Protein AF-A0A2I0TAU8-F1 (afdb_monomer)

Solvent-accessible surface area (backbone atoms only — not comparable to full-atom values): 7660 Å² total; per-residue (Å²): 133,86,78,76,51,38,38,93,88,76,64,48,82,38,92,49,77,86,80,59,80,90,58,69,68,61,53,51,50,50,42,68,78,42,76,58,53,67,61,52,52,53,49,50,50,54,53,50,51,53,48,57,72,73,43,65,55,66,62,50,52,51,52,49,52,52,50,51,50,52,54,49,49,52,54,27,57,78,69,74,43,89,82,79,88,75,91,68,86,79,86,84,88,85,78,86,77,78,82,73,73,103,67,89,78,80,90,70,88,87,91,85,88,132

Radius of gyration: 26.48 Å; Cα contacts (8 Å, |Δi|>4): 23; chains: 1; bounding box: 48×66×53 Å

Sequence (114 aa):
MSSNKECPTCRKKLVSKRSLRPDPNFDALISKIYPSRDEYEAHQERVLARISKHNNQQALSHSIEEGLKIQAMNRFEILGVRFNLRESAGKEALNLVVVKHGVIHIFNHMWIHI

Secondary structure (DSSP, 8-state):
-PPP-B-TTT--B--SGGG----HHHHHHHHHH-TTHHHHHHHHHHHHHHHHHHS-HHHHHHHHHHHHHHHHHHHHHHTT---------S----------SS------------

pLDDT: mean 75.06, std 22.1, range [33.41, 97.12]

Organism: NCBI:txid1758121

InterPro domains:
  IPR013083 Zinc finger, RING/FYVE/PHD-type [G3DSA:3.30.40.10] (1-66)
  IPR043540 E3 ubiquitin-protein ligase RING1/RING2 [PTHR46076] (1-80)

Foldseek 3Di:
DDDQQADPPPRHGHPDCVSDDDDVVVVVVVCVVCVPVVVVVVVVVVVVVVCVVPDPVVVVVVVVVVVVVVVVCVVCVVVVFDDDDDDDDDDDDDDPPRPDDDDDPPPDDDDDDD

Structure (mmCIF, N/CA/C/O backbone):
data_AF-A0A2I0TAU8-F1
#
_entry.id   AF-A0A2I0TAU8-F1
#
loop_
_atom_site.group_PDB
_atom_site.id
_atom_site.type_symbol
_atom_site.label_atom_id
_atom_site.label_alt_id
_atom_site.label_comp_id
_atom_site.label_asym_id
_atom_site.label_entity_id
_atom_site.label_seq_id
_atom_site.pdbx_PDB_ins_code
_atom_site.Cartn_x
_atom_site.Cartn_y
_atom_site.Cartn_z
_atom_site.occupancy
_atom_site.B_iso_or_equiv
_atom_site.auth_seq_id
_atom_site.auth_comp_id
_atom_site.auth_asym_id
_atom_site.auth_atom_id
_atom_site.pdbx_PDB_model_num
ATOM 1 N N . MET A 1 1 ? -7.641 15.938 -2.997 1.00 43.69 1 MET A N 1
ATOM 2 C CA . MET A 1 1 ? -6.429 15.644 -2.204 1.00 43.69 1 MET A CA 1
ATOM 3 C C . MET A 1 1 ? -5.216 16.095 -2.998 1.00 43.69 1 MET A C 1
ATOM 5 O O . MET A 1 1 ? -4.996 15.562 -4.079 1.00 43.69 1 MET A O 1
ATOM 9 N N . SER A 1 2 ? -4.497 17.129 -2.552 1.00 71.31 2 SER A N 1
ATOM 10 C CA . SER A 1 2 ? -3.267 17.564 -3.222 1.00 71.31 2 SER A CA 1
ATOM 11 C C . SER A 1 2 ? -2.165 16.533 -2.973 1.00 71.31 2 SER A C 1
ATOM 13 O O . SER A 1 2 ? -1.911 16.134 -1.841 1.00 71.31 2 SER A O 1
ATOM 15 N N . SER A 1 3 ? -1.528 16.062 -4.043 1.00 80.50 3 SER A N 1
ATOM 16 C CA . SER A 1 3 ? -0.359 15.190 -3.932 1.00 80.50 3 SER A CA 1
ATOM 17 C C . SER A 1 3 ? 0.843 16.039 -3.520 1.00 80.50 3 SER A C 1
ATOM 19 O O . SER A 1 3 ? 1.194 16.994 -4.222 1.00 80.50 3 SER A O 1
ATOM 21 N N . ASN A 1 4 ? 1.461 15.712 -2.382 1.00 88.06 4 ASN A N 1
ATOM 22 C CA . ASN A 1 4 ? 2.719 16.332 -1.980 1.00 88.06 4 ASN A CA 1
ATOM 23 C C . ASN A 1 4 ? 3.789 16.008 -3.033 1.00 88.06 4 ASN A C 1
ATOM 25 O O . ASN A 1 4 ? 4.110 14.849 -3.285 1.00 88.06 4 ASN A O 1
ATOM 29 N N . LYS A 1 5 ? 4.322 17.054 -3.675 1.00 92.69 5 LYS A N 1
ATOM 30 C CA . LYS A 1 5 ? 5.352 16.983 -4.724 1.00 92.69 5 LYS A CA 1
ATOM 31 C C . LYS A 1 5 ? 6.739 16.817 -4.111 1.00 92.69 5 LYS A C 1
ATOM 33 O O . LYS A 1 5 ? 7.630 17.644 -4.317 1.00 92.69 5 LYS A O 1
ATOM 38 N N . GLU A 1 6 ? 6.904 15.765 -3.324 1.00 95.25 6 GLU A N 1
ATOM 39 C CA . GLU A 1 6 ? 8.141 15.421 -2.632 1.00 95.25 6 GLU A CA 1
ATOM 40 C C . GLU A 1 6 ? 8.435 13.924 -2.740 1.00 95.25 6 GLU A C 1
ATOM 42 O O . GLU A 1 6 ? 7.541 13.102 -2.932 1.00 95.25 6 GLU A O 1
ATOM 47 N N . CYS A 1 7 ? 9.712 13.566 -2.651 1.00 93.19 7 CYS A N 1
ATOM 48 C CA . CYS A 1 7 ? 10.129 12.176 -2.579 1.00 93.19 7 CYS A CA 1
ATOM 49 C C . CYS A 1 7 ? 9.630 11.555 -1.260 1.00 93.19 7 CYS A C 1
ATOM 51 O O . CYS A 1 7 ? 9.963 12.092 -0.200 1.00 93.19 7 CYS A O 1
ATOM 53 N N . PRO A 1 8 ? 8.920 10.410 -1.285 1.00 92.75 8 PRO A N 1
ATOM 54 C CA . PRO A 1 8 ? 8.401 9.778 -0.069 1.00 92.75 8 PRO A CA 1
ATOM 55 C C . PRO A 1 8 ? 9.508 9.310 0.888 1.00 92.75 8 PRO A C 1
ATOM 57 O O . PRO A 1 8 ? 9.267 9.169 2.081 1.00 92.75 8 PRO A O 1
ATOM 60 N N . THR A 1 9 ? 10.728 9.098 0.387 1.00 95.75 9 THR A N 1
ATOM 61 C CA . THR A 1 9 ? 11.862 8.617 1.188 1.00 95.75 9 THR A CA 1
ATOM 62 C C . THR A 1 9 ? 12.644 9.750 1.852 1.00 95.75 9 THR A C 1
ATOM 64 O O . THR A 1 9 ? 13.014 9.638 3.014 1.00 95.75 9 THR A O 1
ATOM 67 N N . CYS A 1 10 ? 12.921 10.844 1.133 1.00 97.12 10 CYS A N 1
ATOM 68 C CA . CYS A 1 10 ? 13.841 11.894 1.600 1.00 97.12 10 CYS A CA 1
ATOM 69 C C . CYS A 1 10 ? 13.244 13.308 1.637 1.00 97.12 10 CYS A C 1
ATOM 71 O O . CYS A 1 10 ? 13.971 14.261 1.905 1.00 97.12 10 CYS A O 1
ATOM 73 N N . ARG A 1 11 ? 11.949 13.468 1.321 1.00 93.31 11 ARG A N 1
ATOM 74 C CA . ARG A 1 11 ? 11.211 14.749 1.270 1.00 93.31 11 ARG A CA 1
ATOM 75 C C . ARG A 1 11 ? 11.822 15.840 0.378 1.00 93.31 11 ARG A C 1
ATOM 77 O O . ARG A 1 11 ? 11.425 17.000 0.421 1.00 93.31 11 ARG A O 1
ATOM 84 N N . LYS A 1 12 ? 12.768 15.488 -0.496 1.00 95.44 12 LYS A N 1
ATOM 85 C CA . LYS A 1 12 ? 13.276 16.399 -1.530 1.00 95.44 12 LYS A CA 1
ATOM 86 C C . LYS A 1 12 ? 12.165 16.702 -2.540 1.00 95.44 12 LYS A C 1
ATOM 88 O O . LYS A 1 12 ? 11.417 15.802 -2.917 1.00 95.44 12 LYS A O 1
ATOM 93 N N . LYS A 1 13 ? 12.089 17.948 -3.019 1.00 94.62 13 LYS A N 1
ATOM 94 C CA . LYS A 1 13 ? 11.087 18.388 -4.005 1.00 94.62 13 LYS A CA 1
ATOM 95 C C . LYS A 1 13 ? 11.126 17.523 -5.272 1.00 94.62 13 LYS A C 1
ATOM 97 O O . LYS A 1 13 ? 12.159 17.418 -5.928 1.00 94.62 13 LYS A O 1
ATOM 102 N N . LEU A 1 14 ? 9.976 16.964 -5.639 1.00 94.69 14 LEU A N 1
ATOM 103 C CA . LEU A 1 14 ? 9.749 16.138 -6.821 1.00 94.69 14 LEU A CA 1
ATOM 104 C C . LEU A 1 14 ? 8.551 16.695 -7.605 1.00 94.69 14 LEU A C 1
ATOM 106 O O . LEU A 1 14 ? 7.396 16.439 -7.283 1.00 94.69 14 LEU A O 1
ATOM 110 N N . VAL A 1 15 ? 8.826 17.494 -8.639 1.00 92.62 15 VAL A N 1
ATOM 111 C CA . VAL A 1 15 ? 7.809 18.320 -9.322 1.00 92.62 15 VAL A CA 1
ATOM 112 C C . VAL A 1 15 ? 6.786 17.488 -10.102 1.00 92.62 15 VAL A C 1
ATOM 114 O O . VAL A 1 15 ? 5.610 17.855 -10.171 1.00 92.62 15 VAL A O 1
ATOM 117 N N . SER A 1 16 ? 7.243 16.406 -10.738 1.00 92.38 16 SER A N 1
ATOM 118 C CA . SER A 1 16 ? 6.414 15.482 -11.517 1.00 92.38 16 SER A CA 1
ATOM 119 C C . SER A 1 16 ? 7.181 14.196 -11.844 1.00 92.38 16 SER A C 1
ATOM 121 O O . SER A 1 16 ? 8.391 14.116 -11.627 1.00 92.38 16 SER A O 1
ATOM 123 N N . LYS A 1 17 ? 6.509 13.230 -12.481 1.00 90.50 17 LYS A N 1
ATOM 124 C CA . LYS A 1 17 ? 7.132 11.995 -12.986 1.00 90.50 17 LYS A CA 1
ATOM 125 C C . LYS A 1 17 ? 8.266 12.243 -13.997 1.00 90.50 17 LYS A C 1
ATOM 127 O O . LYS A 1 17 ? 9.166 11.421 -14.086 1.00 90.50 17 LYS A O 1
ATOM 132 N N . ARG A 1 18 ? 8.296 13.389 -14.700 1.00 94.06 18 ARG A N 1
ATOM 133 C CA . ARG A 1 18 ? 9.405 13.752 -15.616 1.00 94.06 18 ARG A CA 1
ATOM 134 C C . ARG A 1 18 ? 10.752 13.950 -14.907 1.00 94.06 18 ARG A C 1
ATOM 136 O O . ARG A 1 18 ? 11.796 13.877 -15.553 1.00 94.06 18 AR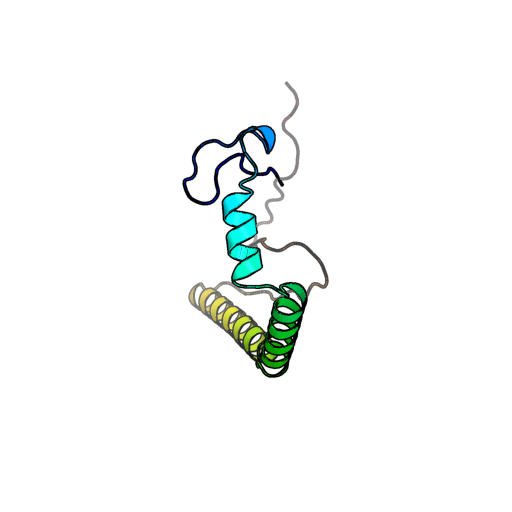G A O 1
ATOM 143 N N . SER A 1 19 ? 10.730 14.209 -13.598 1.00 91.44 19 SER A N 1
ATOM 144 C CA . SER A 1 19 ? 11.937 14.309 -12.773 1.00 91.44 19 SER A CA 1
ATOM 145 C C . SER A 1 19 ? 12.543 12.940 -12.438 1.00 91.44 19 SER A C 1
ATOM 147 O O . SER A 1 19 ? 13.679 12.893 -11.981 1.00 91.44 19 SER A O 1
ATOM 149 N N . LEU A 1 20 ? 11.811 11.842 -12.661 1.00 94.12 20 LEU A N 1
ATOM 150 C CA . LEU A 1 20 ? 12.287 10.475 -12.449 1.00 94.12 20 LEU A CA 1
ATOM 151 C C . LEU A 1 20 ? 12.874 9.889 -13.740 1.00 94.12 20 LEU A C 1
ATOM 153 O O . LEU A 1 20 ? 12.628 10.389 -14.843 1.00 94.12 20 LEU A O 1
ATOM 157 N N . ARG A 1 21 ? 13.649 8.813 -13.593 1.00 94.88 21 ARG A N 1
ATOM 158 C CA . ARG A 1 21 ? 14.177 8.010 -14.701 1.00 94.88 21 ARG A CA 1
ATOM 159 C C . ARG A 1 21 ? 13.858 6.532 -14.467 1.00 94.88 21 ARG A C 1
ATOM 161 O O . ARG A 1 21 ? 13.894 6.117 -13.311 1.00 94.88 21 ARG A O 1
ATOM 168 N N . PRO A 1 22 ? 13.517 5.768 -15.520 1.00 95.31 22 PRO A N 1
ATOM 169 C CA . PRO A 1 22 ? 13.447 4.315 -15.418 1.00 95.31 22 PRO A CA 1
ATOM 170 C C . PRO A 1 22 ? 14.853 3.737 -15.201 1.00 95.31 22 PRO A C 1
ATOM 172 O O . PRO A 1 22 ? 15.820 4.275 -15.742 1.00 95.31 22 PRO A O 1
ATOM 175 N N . ASP A 1 23 ? 14.953 2.652 -14.436 1.00 96.88 23 ASP A N 1
ATOM 176 C CA . ASP A 1 23 ? 16.209 1.942 -14.171 1.00 96.88 23 ASP A CA 1
ATOM 177 C C . ASP A 1 23 ? 16.102 0.486 -14.665 1.00 96.88 23 ASP A C 1
ATOM 179 O O . ASP A 1 23 ? 15.701 -0.404 -13.909 1.00 96.88 23 ASP A O 1
ATOM 183 N N . PRO A 1 24 ? 16.459 0.217 -15.935 1.00 96.88 24 PRO A N 1
ATOM 184 C CA . PRO A 1 24 ? 16.311 -1.115 -16.517 1.00 96.88 24 PRO A CA 1
ATOM 185 C C . PRO A 1 24 ? 17.249 -2.155 -15.888 1.00 96.88 24 PRO A C 1
ATOM 187 O O . PRO A 1 24 ? 16.974 -3.352 -15.960 1.00 96.88 24 PRO A O 1
ATOM 190 N N . ASN A 1 25 ? 18.359 -1.728 -15.276 1.00 97.06 25 ASN A N 1
ATOM 191 C CA . ASN A 1 25 ? 19.285 -2.646 -14.622 1.00 97.06 25 ASN A CA 1
ATOM 192 C C . ASN A 1 25 ? 18.679 -3.183 -13.320 1.00 97.06 25 ASN A C 1
ATOM 194 O O . ASN A 1 25 ? 18.733 -4.387 -13.060 1.00 97.06 25 ASN A O 1
ATOM 198 N N . PHE A 1 26 ? 18.057 -2.305 -12.528 1.00 96.25 26 PHE A N 1
ATOM 199 C CA . PHE A 1 26 ? 17.347 -2.723 -11.323 1.00 96.25 26 PHE A CA 1
ATOM 200 C C . PHE A 1 26 ? 16.115 -3.574 -11.667 1.00 96.25 26 PHE A C 1
ATOM 202 O O . PHE A 1 26 ? 15.910 -4.621 -11.054 1.00 96.25 26 PHE A O 1
ATOM 209 N N . ASP A 1 27 ? 15.363 -3.210 -12.710 1.00 94.50 27 ASP A N 1
ATOM 210 C CA . ASP A 1 27 ? 14.223 -4.004 -13.192 1.00 94.50 27 ASP A CA 1
ATOM 211 C C . ASP A 1 27 ? 14.644 -5.428 -13.615 1.00 94.50 27 ASP A C 1
ATOM 213 O O . ASP A 1 27 ? 13.987 -6.418 -13.269 1.00 94.50 27 ASP A O 1
ATOM 217 N N . ALA A 1 28 ? 15.783 -5.561 -14.306 1.00 95.69 28 ALA A N 1
ATOM 218 C CA . ALA A 1 28 ? 16.338 -6.856 -14.699 1.00 95.69 28 ALA A CA 1
ATOM 219 C C . ALA A 1 28 ? 16.795 -7.692 -13.493 1.00 95.69 28 ALA A C 1
ATOM 221 O O . ALA A 1 28 ? 16.620 -8.912 -13.489 1.00 95.69 28 ALA A O 1
ATOM 222 N N . LEU A 1 29 ? 17.364 -7.059 -12.462 1.00 95.62 29 LEU A N 1
ATOM 223 C CA . LEU A 1 29 ? 17.742 -7.741 -11.224 1.00 95.62 29 LEU A CA 1
ATOM 224 C C . LEU A 1 29 ? 16.511 -8.303 -10.505 1.00 95.62 29 LEU A C 1
ATOM 226 O O . LEU A 1 29 ? 16.505 -9.478 -10.141 1.00 95.62 29 LEU A O 1
ATOM 230 N N . ILE A 1 30 ? 15.459 -7.496 -10.347 1.00 93.44 30 ILE A N 1
ATOM 231 C CA . ILE A 1 30 ? 14.214 -7.935 -9.706 1.00 93.44 30 ILE A CA 1
ATOM 232 C C . ILE A 1 30 ? 13.592 -9.104 -10.474 1.00 93.44 30 ILE A C 1
ATOM 234 O O . ILE A 1 30 ? 13.211 -10.093 -9.855 1.00 93.44 30 ILE A O 1
ATOM 238 N N . SER A 1 31 ? 13.573 -9.039 -11.807 1.00 92.94 31 SER A N 1
ATOM 239 C CA . SER A 1 31 ? 13.029 -10.110 -12.657 1.00 92.94 31 SER A CA 1
ATOM 240 C C . SER A 1 31 ? 13.817 -11.421 -12.546 1.00 92.94 31 SER A C 1
ATOM 242 O O . SER A 1 31 ? 13.244 -12.498 -12.655 1.00 92.94 31 SER A O 1
ATOM 244 N N . LYS A 1 32 ? 15.134 -11.357 -12.308 1.00 93.69 32 LYS A N 1
ATOM 245 C CA . LYS A 1 32 ? 15.965 -12.554 -12.090 1.00 93.69 32 LYS A CA 1
ATOM 246 C C . LYS A 1 32 ? 15.738 -13.188 -10.719 1.00 93.69 32 LYS A C 1
ATOM 248 O O . LYS A 1 32 ? 15.772 -14.408 -10.612 1.00 93.69 32 LYS A O 1
ATOM 253 N N . ILE A 1 33 ? 15.546 -12.371 -9.681 1.00 94.00 33 ILE A N 1
ATOM 254 C CA . ILE A 1 33 ? 15.291 -12.856 -8.315 1.00 94.00 33 ILE A CA 1
ATOM 255 C C . ILE A 1 33 ? 13.854 -13.392 -8.197 1.00 94.00 33 ILE A C 1
ATOM 257 O O . ILE A 1 33 ? 13.630 -14.400 -7.533 1.00 94.00 33 ILE A O 1
ATOM 261 N N . TYR A 1 34 ? 12.899 -12.750 -8.874 1.00 92.00 34 TYR A N 1
ATOM 262 C CA . TYR A 1 34 ? 11.477 -13.100 -8.869 1.00 92.00 34 TYR A CA 1
ATOM 263 C C . TYR A 1 34 ? 10.961 -13.316 -10.304 1.00 92.00 34 TYR A C 1
ATOM 265 O O . TYR A 1 34 ? 10.291 -12.437 -10.852 1.00 92.00 34 TYR A O 1
ATOM 273 N N . PRO A 1 35 ? 11.262 -14.472 -10.928 1.00 86.94 35 PRO A N 1
ATOM 274 C CA . PRO A 1 35 ? 10.920 -14.744 -12.328 1.00 86.94 35 PRO A CA 1
ATOM 275 C C . PRO A 1 35 ? 9.410 -14.789 -12.603 1.00 86.94 35 PRO A C 1
ATOM 277 O O . PRO A 1 35 ? 8.982 -14.395 -13.684 1.00 86.94 35 PRO A O 1
ATOM 280 N N . SER A 1 36 ? 8.596 -15.208 -11.630 1.00 89.25 36 SER A N 1
ATOM 281 C CA . SER A 1 36 ? 7.129 -15.193 -11.699 1.00 89.25 36 SER A CA 1
ATOM 282 C C . SER A 1 36 ? 6.540 -14.349 -10.566 1.00 89.25 36 SER A C 1
ATOM 284 O O . SER A 1 36 ? 6.073 -14.841 -9.538 1.00 89.25 36 SER A O 1
ATOM 286 N N . ARG A 1 37 ? 6.571 -13.025 -10.752 1.00 87.19 37 ARG A N 1
ATOM 287 C CA . ARG A 1 37 ? 6.081 -12.069 -9.750 1.00 87.19 37 ARG A CA 1
ATOM 288 C C . ARG A 1 37 ? 4.589 -12.244 -9.442 1.00 87.19 37 ARG A C 1
ATOM 290 O O . ARG A 1 37 ? 4.219 -12.226 -8.271 1.00 87.19 37 ARG A O 1
ATOM 297 N N . ASP A 1 38 ? 3.772 -12.502 -10.461 1.00 88.06 38 ASP A N 1
ATOM 298 C CA . ASP A 1 38 ? 2.320 -12.680 -10.318 1.00 88.06 38 ASP A CA 1
ATOM 299 C C . ASP A 1 38 ? 1.965 -13.888 -9.440 1.00 88.06 38 ASP A C 1
ATOM 301 O O . ASP A 1 38 ? 1.047 -13.832 -8.624 1.00 88.06 38 ASP A O 1
ATOM 305 N N . GLU A 1 39 ? 2.719 -14.985 -9.553 1.00 90.62 39 GLU A N 1
ATOM 306 C CA . GLU A 1 39 ? 2.507 -16.177 -8.728 1.00 90.62 39 GLU A CA 1
ATOM 307 C C . GLU A 1 39 ? 2.822 -15.903 -7.257 1.00 90.62 39 GLU A C 1
ATOM 309 O O . GLU A 1 39 ? 2.084 -16.346 -6.369 1.00 90.62 39 GLU A O 1
ATOM 314 N N . TYR A 1 40 ? 3.898 -15.155 -6.999 1.00 88.88 40 TYR A N 1
ATOM 315 C CA . TYR A 1 40 ? 4.292 -14.766 -5.650 1.00 88.88 40 TYR A CA 1
ATOM 316 C C . TYR A 1 40 ? 3.284 -13.794 -5.032 1.00 88.88 40 TYR A C 1
ATOM 318 O O . TYR A 1 40 ? 2.872 -13.982 -3.887 1.00 88.88 40 TYR A O 1
ATOM 326 N N . GLU A 1 41 ? 2.828 -12.800 -5.797 1.00 90.31 41 GLU A N 1
ATOM 327 C CA . GLU A 1 41 ? 1.796 -11.857 -5.360 1.00 90.31 41 GLU A CA 1
ATOM 328 C C . GLU A 1 41 ? 0.474 -12.580 -5.068 1.00 90.31 41 GLU A C 1
ATOM 330 O O . GLU A 1 41 ? -0.077 -12.418 -3.978 1.00 90.31 41 GLU A O 1
ATOM 335 N N . ALA A 1 42 ? 0.027 -13.479 -5.950 1.00 92.94 42 ALA A N 1
ATOM 336 C CA . ALA A 1 42 ? -1.167 -14.293 -5.722 1.00 92.94 42 ALA A CA 1
ATOM 337 C C . ALA A 1 42 ? -1.016 -15.228 -4.509 1.00 92.94 42 ALA A C 1
ATOM 339 O O . ALA A 1 42 ? -1.961 -15.448 -3.748 1.00 92.94 42 ALA A O 1
ATOM 340 N N . HIS A 1 43 ? 0.170 -15.805 -4.296 1.00 92.06 43 HIS A N 1
ATOM 341 C CA . HIS A 1 43 ? 0.439 -16.607 -3.106 1.00 92.06 43 HIS A CA 1
ATOM 342 C C . HIS A 1 43 ? 0.367 -15.763 -1.829 1.00 92.06 43 HIS A C 1
ATOM 344 O O . HIS A 1 43 ? -0.303 -16.163 -0.874 1.00 92.06 43 HIS A O 1
ATOM 350 N N . GLN A 1 44 ? 0.994 -14.587 -1.830 1.00 92.19 44 GLN A N 1
ATOM 351 C CA . GLN A 1 44 ? 0.959 -13.647 -0.717 1.00 92.19 44 GLN A CA 1
ATOM 352 C C . GLN A 1 44 ? -0.475 -13.204 -0.408 1.00 92.19 44 GLN A C 1
ATOM 354 O O . GLN A 1 44 ? -0.889 -13.238 0.750 1.00 92.19 44 GLN A O 1
ATOM 359 N N . GLU A 1 45 ? -1.259 -12.857 -1.429 1.00 93.81 45 GLU A N 1
ATOM 360 C CA . GLU A 1 45 ? -2.657 -12.458 -1.274 1.00 93.81 45 GLU A CA 1
ATOM 361 C C . GLU A 1 45 ? -3.503 -13.586 -0.673 1.00 93.81 45 GLU A C 1
ATOM 363 O O . GLU A 1 45 ? -4.246 -13.356 0.280 1.00 93.81 45 GLU A O 1
ATOM 368 N N . ARG A 1 46 ? -3.328 -14.834 -1.129 1.00 92.50 46 ARG A N 1
ATOM 369 C CA . ARG A 1 46 ? -4.007 -15.997 -0.530 1.00 92.50 46 ARG A CA 1
ATOM 370 C C . ARG A 1 46 ? -3.657 -16.181 0.945 1.00 92.50 46 ARG A C 1
ATOM 372 O O . ARG A 1 46 ? -4.540 -16.465 1.758 1.00 92.50 46 ARG A O 1
ATOM 379 N N . VAL A 1 47 ? -2.383 -16.033 1.308 1.00 91.81 47 VAL A N 1
ATOM 380 C CA . VAL A 1 47 ? -1.938 -16.142 2.705 1.00 91.81 47 VAL A CA 1
ATOM 381 C C . VAL A 1 47 ? -2.535 -15.019 3.551 1.00 91.81 47 VAL A C 1
ATOM 383 O O . VAL A 1 47 ? -3.079 -15.299 4.621 1.00 91.81 47 VAL A O 1
ATOM 386 N N . LEU A 1 48 ? -2.498 -13.777 3.064 1.00 92.06 48 LEU A N 1
ATOM 387 C CA . LEU A 1 48 ? -3.085 -12.620 3.739 1.00 92.06 48 LEU A CA 1
ATOM 388 C C . LEU A 1 48 ? -4.599 -12.763 3.902 1.00 92.06 48 LEU A C 1
ATOM 390 O O . LEU A 1 48 ? -5.112 -12.518 4.990 1.00 92.06 48 LEU A O 1
ATOM 394 N N . ALA A 1 49 ? -5.309 -13.233 2.876 1.00 90.19 49 ALA A N 1
ATOM 395 C CA . ALA A 1 49 ? -6.743 -13.494 2.939 1.00 90.19 49 ALA A CA 1
ATOM 396 C C . ALA A 1 49 ? -7.076 -14.561 3.990 1.00 90.19 49 ALA A C 1
ATOM 398 O O . ALA A 1 49 ? -8.010 -14.398 4.776 1.00 90.19 49 ALA A O 1
ATOM 399 N N . ARG A 1 50 ? -6.275 -15.634 4.067 1.00 88.69 50 ARG A N 1
ATOM 400 C CA . ARG A 1 50 ? -6.425 -16.666 5.102 1.00 88.69 50 ARG A CA 1
ATOM 401 C C . ARG A 1 50 ? -6.209 -16.098 6.504 1.00 88.69 50 ARG A C 1
ATOM 403 O O . ARG A 1 50 ? -7.002 -16.389 7.396 1.00 88.69 50 ARG A O 1
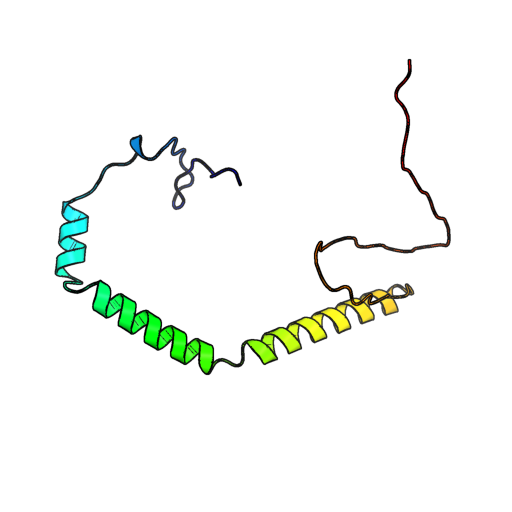ATOM 410 N N . ILE A 1 51 ? -5.160 -15.298 6.693 1.00 87.88 51 ILE A N 1
ATOM 411 C CA . ILE A 1 51 ? -4.866 -14.660 7.982 1.00 87.88 51 ILE A CA 1
ATOM 412 C C . ILE A 1 51 ? -5.992 -13.699 8.355 1.00 87.88 51 ILE A C 1
ATOM 414 O O . ILE A 1 51 ? -6.512 -13.795 9.456 1.00 87.88 51 ILE A O 1
ATOM 418 N N . SER A 1 52 ? -6.419 -12.827 7.442 1.00 85.75 52 SER A N 1
ATOM 419 C CA . SER A 1 52 ? -7.505 -11.872 7.674 1.00 85.75 52 SER A CA 1
ATOM 420 C C . SER A 1 52 ? -8.815 -12.573 8.040 1.00 85.75 52 SER A C 1
ATOM 422 O O . SER A 1 52 ? -9.476 -12.157 8.986 1.00 85.75 52 SER A O 1
ATOM 424 N N . LYS A 1 53 ? -9.143 -13.689 7.375 1.00 81.81 53 LYS A N 1
ATOM 425 C CA . LYS A 1 53 ? -10.337 -14.488 7.683 1.00 81.81 53 LYS A CA 1
ATOM 426 C C . LYS A 1 53 ? -10.294 -15.115 9.079 1.00 81.81 53 LYS A C 1
ATOM 428 O O . LYS A 1 53 ? -11.329 -15.215 9.728 1.00 81.81 53 LYS A O 1
ATOM 433 N N . HIS A 1 54 ? -9.126 -15.580 9.516 1.00 76.88 54 HIS A N 1
ATOM 434 C CA . HIS A 1 54 ? -8.959 -16.217 10.826 1.00 76.88 54 HIS A CA 1
ATOM 435 C C . HIS A 1 54 ? -8.632 -15.209 11.942 1.00 76.88 54 HIS A C 1
ATOM 437 O O . HIS A 1 54 ? -8.634 -15.551 13.124 1.00 76.88 54 HIS A O 1
ATOM 443 N N . ASN A 1 55 ? -8.328 -13.961 11.596 1.00 81.31 55 ASN A N 1
ATOM 444 C CA . ASN A 1 55 ? -8.055 -12.932 12.580 1.00 81.31 55 ASN A CA 1
ATOM 445 C C . ASN A 1 55 ? -9.382 -12.403 13.130 1.00 81.31 55 ASN A C 1
ATOM 447 O O . ASN A 1 55 ? -10.275 -12.029 12.371 1.00 81.31 55 ASN A O 1
ATOM 451 N N . ASN A 1 56 ? -9.508 -12.335 14.456 1.00 80.88 56 ASN A N 1
ATOM 452 C CA . ASN A 1 56 ? -10.703 -11.844 15.144 1.00 80.88 56 ASN A CA 1
ATOM 453 C C . ASN A 1 56 ? -10.806 -10.307 15.086 1.00 80.88 56 ASN A C 1
ATOM 455 O O . ASN A 1 56 ? -11.071 -9.630 16.078 1.00 80.88 56 ASN A O 1
ATOM 459 N N . GLN A 1 57 ? -10.528 -9.740 13.913 1.00 81.81 57 GLN A N 1
ATOM 460 C CA . GLN A 1 57 ? -10.444 -8.307 13.695 1.00 81.81 57 GLN A CA 1
ATOM 461 C C . GLN A 1 57 ? -11.790 -7.640 13.971 1.00 81.81 57 GLN A C 1
ATOM 463 O O . GLN A 1 57 ? -11.816 -6.570 14.562 1.00 81.81 57 GLN A O 1
ATOM 468 N N . GLN A 1 58 ? -12.901 -8.296 13.627 1.00 80.12 58 GLN A N 1
ATOM 469 C CA . GLN A 1 58 ? -14.239 -7.769 13.892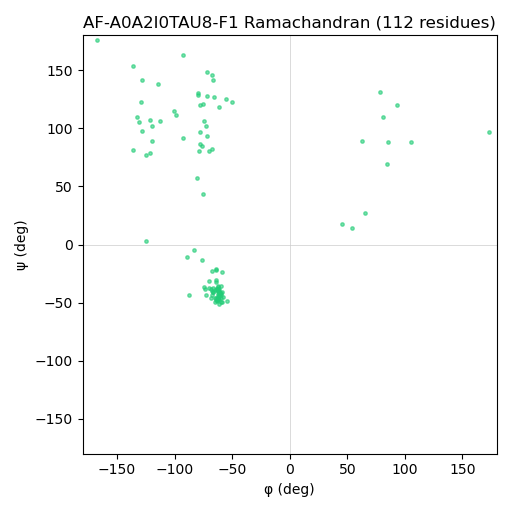 1.00 80.12 58 GLN A CA 1
ATOM 470 C C . GLN A 1 58 ? -14.536 -7.670 15.392 1.00 80.12 58 GLN A C 1
ATOM 472 O O . GLN A 1 58 ? -14.938 -6.600 15.847 1.00 80.12 58 GLN A O 1
ATOM 477 N N . ALA A 1 59 ? -14.296 -8.725 16.183 1.00 83.75 59 ALA A N 1
ATOM 478 C CA . ALA A 1 59 ? -14.553 -8.632 17.621 1.00 83.75 59 ALA A CA 1
ATOM 479 C C . ALA A 1 59 ? -13.546 -7.716 18.327 1.00 83.75 59 ALA A C 1
ATOM 481 O O . ALA A 1 59 ? -13.916 -7.039 19.281 1.00 83.75 59 ALA A O 1
ATOM 482 N N . LEU A 1 60 ? -12.299 -7.640 17.846 1.00 87.00 60 LEU A N 1
ATOM 483 C CA . LEU A 1 60 ? -11.331 -6.669 18.350 1.00 87.00 60 LEU A CA 1
ATOM 484 C C . LEU A 1 60 ? -11.786 -5.232 18.060 1.00 87.00 60 LEU A C 1
ATOM 486 O O . LEU A 1 60 ? -11.797 -4.413 18.972 1.00 87.00 60 LEU A O 1
ATOM 490 N N . SER A 1 61 ? -12.205 -4.926 16.828 1.00 87.06 61 SER A N 1
ATOM 491 C CA . SER A 1 61 ? -12.746 -3.611 16.463 1.00 87.06 61 SER A CA 1
ATOM 492 C C . SER A 1 61 ? -13.963 -3.246 17.310 1.00 87.06 61 SER A C 1
ATOM 494 O O . SER A 1 61 ? -14.003 -2.143 17.847 1.00 87.06 61 SER A O 1
ATOM 496 N N . HIS A 1 62 ? -14.895 -4.184 17.503 1.00 89.00 62 HIS A N 1
ATOM 497 C CA . HIS A 1 62 ? -16.057 -3.990 18.370 1.00 89.00 62 HIS A CA 1
ATOM 498 C C . HIS A 1 62 ? -15.641 -3.739 19.828 1.00 89.00 62 HIS A C 1
ATOM 500 O O . HIS A 1 62 ? -16.093 -2.789 20.455 1.00 89.00 62 HIS A O 1
ATOM 506 N N . SER A 1 63 ? -14.725 -4.543 20.373 1.00 91.19 63 SER A N 1
ATOM 507 C CA . SER A 1 63 ? -14.221 -4.358 21.739 1.00 91.19 63 SER A CA 1
ATOM 508 C C . SER A 1 63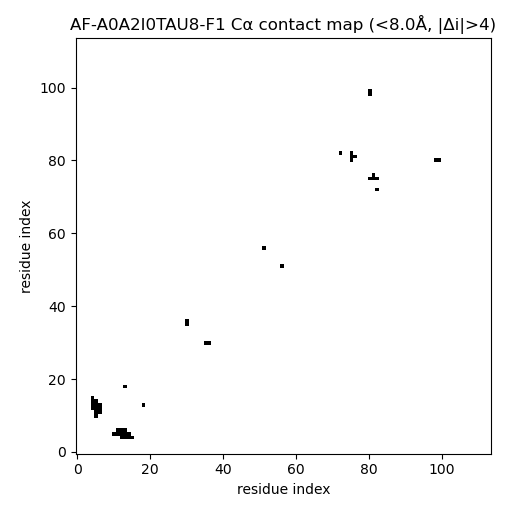 ? -13.496 -3.023 21.924 1.00 91.19 63 SER A C 1
ATOM 510 O O . SER A 1 63 ? -13.585 -2.434 23.001 1.00 91.19 63 SER A O 1
ATOM 512 N N . ILE A 1 64 ? -12.767 -2.550 20.910 1.00 91.19 64 ILE A N 1
ATOM 513 C CA . ILE A 1 64 ? -12.100 -1.244 20.936 1.00 91.19 64 ILE A CA 1
ATOM 514 C C . ILE A 1 64 ? -13.140 -0.123 20.911 1.00 91.19 64 ILE A C 1
ATOM 516 O O . ILE A 1 64 ? -13.027 0.810 21.701 1.00 91.19 64 ILE A O 1
ATOM 520 N N . GLU A 1 65 ? -14.149 -0.208 20.043 1.00 92.75 65 GLU A N 1
ATOM 521 C CA . GLU A 1 65 ? -15.220 0.789 19.958 1.00 92.75 65 GLU A CA 1
ATOM 522 C C . GLU A 1 65 ? -15.972 0.915 21.287 1.00 92.75 65 GLU A C 1
ATOM 524 O O . GLU A 1 65 ? -16.102 2.016 21.825 1.00 92.75 65 GLU A O 1
ATOM 529 N N . GLU A 1 66 ? -16.391 -0.213 21.859 1.00 89.81 66 GLU A N 1
ATOM 530 C CA . GLU A 1 66 ? -17.055 -0.244 23.162 1.00 89.81 66 GLU A CA 1
ATOM 531 C C . GLU A 1 66 ? -16.136 0.279 24.275 1.00 89.81 66 GLU A C 1
ATOM 533 O O . GLU A 1 66 ? -16.554 1.079 25.113 1.00 89.81 66 GLU A O 1
ATOM 538 N N . GLY A 1 67 ? -14.847 -0.069 24.243 1.00 91.12 67 GLY A N 1
ATOM 539 C CA . GLY A 1 67 ? -13.854 0.471 25.171 1.00 91.12 67 GLY A CA 1
ATOM 540 C C . GLY A 1 67 ? -13.707 1.994 25.071 1.00 91.12 67 GLY A C 1
ATOM 541 O O . GLY A 1 67 ? -13.630 2.675 26.095 1.00 91.12 67 GLY A O 1
ATOM 542 N N . LEU A 1 68 ? -13.710 2.550 23.856 1.00 91.50 68 LEU A N 1
ATOM 543 C CA . LEU A 1 68 ? -13.660 3.996 23.628 1.00 91.50 68 LEU A CA 1
ATOM 544 C C . LEU A 1 68 ? -14.939 4.689 24.112 1.00 91.50 68 LEU A C 1
ATOM 546 O O . LEU A 1 68 ? -14.843 5.752 24.730 1.00 91.50 68 LEU A O 1
ATOM 550 N N . LYS A 1 69 ? -16.116 4.085 23.894 1.00 89.25 69 LYS A N 1
ATOM 551 C CA . LYS A 1 69 ? -17.397 4.584 24.423 1.00 89.25 69 LYS A CA 1
ATOM 552 C C . LYS A 1 69 ? -17.366 4.656 25.948 1.00 89.25 69 LYS A C 1
ATOM 554 O O . LYS A 1 69 ? -1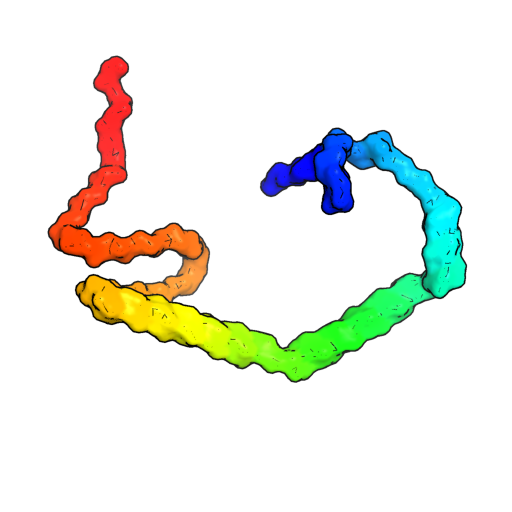7.647 5.715 26.502 1.00 89.25 69 LYS A O 1
ATOM 559 N N . ILE A 1 70 ? -16.941 3.586 26.621 1.00 88.88 70 ILE A N 1
ATOM 560 C CA . ILE A 1 70 ? -16.849 3.537 28.090 1.00 88.88 70 ILE A CA 1
ATOM 561 C C . ILE A 1 70 ? -15.848 4.574 28.615 1.00 88.88 70 ILE A C 1
ATOM 563 O O . ILE A 1 70 ? -16.142 5.307 29.557 1.00 88.88 70 ILE A O 1
ATOM 567 N N . GLN A 1 71 ? -14.674 4.696 27.990 1.00 86.81 71 GLN A N 1
ATOM 568 C CA . GLN A 1 71 ? -13.687 5.705 28.384 1.00 86.81 71 GLN A CA 1
ATOM 569 C C . GLN A 1 71 ? -14.212 7.132 28.207 1.00 86.81 71 GLN A C 1
ATOM 571 O O . GLN A 1 71 ? -13.943 7.986 29.053 1.00 86.81 71 GLN A O 1
ATOM 576 N N . ALA A 1 72 ? -14.945 7.404 27.125 1.00 85.62 72 ALA A N 1
ATOM 577 C CA . ALA A 1 72 ? -15.605 8.686 26.931 1.00 85.62 72 ALA A CA 1
ATOM 578 C C . ALA A 1 72 ? -16.633 8.928 28.044 1.00 85.62 72 ALA A C 1
ATOM 580 O O . ALA A 1 72 ? -16.549 9.952 28.718 1.00 85.62 72 ALA A O 1
ATOM 581 N N . MET A 1 73 ? -17.527 7.967 28.299 1.00 81.50 73 MET A N 1
ATOM 582 C CA . MET A 1 73 ? -18.549 8.052 29.350 1.00 81.50 73 MET A CA 1
ATOM 583 C C . MET A 1 73 ? -17.942 8.344 30.727 1.00 81.50 73 MET A C 1
ATOM 585 O O . MET A 1 73 ? -18.356 9.310 31.363 1.00 81.50 73 MET A O 1
ATOM 589 N N . ASN A 1 74 ? -16.895 7.620 31.131 1.00 85.56 74 ASN A N 1
ATOM 590 C CA . ASN A 1 74 ? -16.208 7.851 32.406 1.00 85.56 74 ASN A CA 1
ATOM 591 C C . ASN A 1 74 ? -15.589 9.258 32.493 1.00 85.56 74 ASN A C 1
ATOM 593 O O . ASN A 1 74 ? -15.645 9.900 33.540 1.00 85.56 74 ASN A O 1
ATOM 597 N N . ARG A 1 75 ? -15.021 9.783 31.395 1.00 80.00 75 ARG A N 1
ATOM 598 C CA . ARG A 1 75 ? -14.506 11.167 31.359 1.00 80.00 75 ARG A CA 1
ATOM 599 C C . ARG A 1 75 ? -15.628 12.191 31.540 1.00 80.00 75 ARG A C 1
ATOM 601 O O . ARG A 1 75 ? -15.419 13.189 32.220 1.00 80.00 75 ARG A O 1
ATOM 608 N N . PHE A 1 76 ? -16.800 11.961 30.950 1.00 77.44 76 PHE A N 1
ATOM 609 C CA . PHE A 1 76 ? -17.960 12.843 31.105 1.00 77.44 76 PHE A CA 1
ATOM 610 C C . PHE A 1 76 ? -18.565 12.775 32.513 1.00 77.44 76 PHE A C 1
ATOM 612 O O . PHE A 1 76 ? -18.923 13.819 33.059 1.00 77.44 76 PHE A O 1
ATOM 619 N N . GLU A 1 77 ? -18.600 11.586 33.119 1.00 75.75 77 GLU A N 1
ATOM 620 C CA . GLU A 1 77 ? -19.052 11.372 34.497 1.00 75.75 77 GLU A CA 1
ATOM 621 C C . GLU A 1 77 ? -18.168 12.121 35.503 1.00 75.75 77 GLU A C 1
ATOM 623 O O . GLU A 1 77 ? -18.680 12.892 36.312 1.00 75.75 77 GLU A O 1
ATOM 628 N N . ILE A 1 78 ? -16.839 12.012 35.374 1.00 77.50 78 ILE A N 1
ATOM 629 C CA . ILE A 1 78 ? -15.875 12.758 36.205 1.00 77.50 78 ILE A CA 1
ATOM 630 C C . ILE A 1 78 ? -16.050 14.278 36.051 1.00 77.50 78 ILE A C 1
ATOM 632 O O . ILE A 1 78 ? -15.875 15.031 37.006 1.00 77.50 78 ILE A O 1
ATOM 636 N N . LEU A 1 79 ? -16.394 14.748 34.849 1.00 75.94 79 LEU A N 1
ATOM 637 C CA . LEU A 1 79 ? -16.611 16.170 34.568 1.00 75.94 79 LEU A CA 1
ATOM 638 C C . LEU A 1 79 ? -18.016 16.667 34.951 1.00 75.94 79 LEU A C 1
ATOM 640 O O . LEU A 1 79 ? -18.276 17.867 34.819 1.00 75.94 79 LEU A O 1
ATOM 644 N N . GLY A 1 80 ? -18.917 15.781 35.392 1.00 68.44 80 GLY A N 1
ATOM 645 C CA . GLY A 1 80 ? -20.300 16.114 35.742 1.00 68.44 80 GLY A CA 1
ATOM 646 C C . GLY A 1 80 ? -21.150 16.586 34.554 1.00 68.44 80 GLY A C 1
ATOM 647 O O . GLY A 1 80 ? -22.073 17.378 34.736 1.00 68.44 80 GLY A O 1
ATOM 648 N N . VAL A 1 81 ? -20.833 16.155 33.326 1.00 66.88 81 VAL A N 1
ATOM 649 C CA . VAL A 1 81 ? -21.548 16.550 32.096 1.00 66.88 81 VAL A CA 1
ATOM 650 C C . VAL A 1 81 ? -22.251 15.330 31.495 1.00 66.88 81 VAL A C 1
ATOM 652 O O . VAL A 1 81 ? -21.685 14.245 31.440 1.00 66.88 81 VAL A O 1
ATOM 655 N N . ARG A 1 82 ? -23.495 15.480 31.021 1.00 58.44 82 ARG A N 1
ATOM 656 C CA . ARG A 1 82 ? -24.294 14.359 30.494 1.00 58.44 82 ARG A CA 1
ATOM 657 C C . ARG A 1 82 ? -23.867 13.971 29.073 1.00 58.44 82 ARG A C 1
ATOM 659 O O . ARG A 1 82 ? -23.971 14.783 28.155 1.00 58.44 82 ARG A O 1
ATOM 666 N N . PHE A 1 83 ? -23.439 12.722 28.882 1.00 56.94 83 PHE A N 1
ATOM 667 C CA . PHE A 1 83 ? -23.111 12.161 27.566 1.00 56.94 83 PHE A CA 1
ATOM 668 C C . PHE A 1 83 ? -24.389 11.739 26.820 1.00 56.94 83 PHE A C 1
ATOM 670 O O . PHE A 1 83 ? -25.214 11.021 27.379 1.00 56.94 83 PHE A O 1
ATOM 677 N N . ASN A 1 84 ? -24.571 12.175 25.567 1.00 52.81 84 ASN A N 1
ATOM 678 C CA . ASN A 1 84 ? -25.668 11.717 24.705 1.00 52.81 84 ASN A CA 1
ATOM 679 C C . ASN A 1 84 ? -25.086 10.908 23.535 1.00 52.81 84 ASN A C 1
ATOM 681 O O . ASN A 1 84 ? -24.520 11.488 22.609 1.00 52.81 84 ASN A O 1
ATOM 685 N N . LEU A 1 85 ? -25.247 9.581 23.558 1.00 50.34 85 LEU A N 1
ATOM 686 C CA . LEU A 1 85 ? -25.060 8.735 22.376 1.00 50.34 85 LEU A CA 1
ATOM 687 C C . LEU A 1 85 ? -26.273 8.933 21.463 1.00 50.34 85 LEU A C 1
ATOM 689 O O . LEU A 1 85 ? -27.367 8.467 21.772 1.00 50.34 85 LEU A O 1
ATOM 693 N N . ARG A 1 86 ? -26.100 9.644 20.349 1.00 44.59 86 ARG A N 1
ATOM 694 C CA . ARG A 1 86 ? -27.096 9.668 19.276 1.00 44.59 86 ARG A CA 1
ATOM 695 C C . ARG A 1 86 ? -26.642 8.688 18.206 1.00 44.59 86 ARG A C 1
ATOM 697 O O . ARG A 1 86 ? -25.625 8.905 17.557 1.00 44.59 86 ARG A O 1
ATOM 704 N N . GLU A 1 87 ? -27.382 7.599 18.068 1.00 44.25 87 GLU A N 1
ATOM 705 C CA . GLU A 1 87 ? -27.172 6.598 17.029 1.00 44.25 87 GLU A CA 1
ATOM 706 C C . GLU A 1 87 ? -27.643 7.198 15.697 1.00 44.25 87 GLU A C 1
ATOM 708 O O . GLU A 1 87 ? -28.837 7.371 15.454 1.00 44.25 87 GLU A O 1
ATOM 713 N N . SER A 1 88 ? -26.700 7.637 14.866 1.00 35.66 88 SER A N 1
ATOM 714 C CA . SER A 1 88 ? -26.993 8.202 13.550 1.00 35.66 88 SER A CA 1
ATOM 715 C C . SER A 1 88 ? -26.295 7.388 12.476 1.00 35.66 88 SER A C 1
ATOM 717 O O . SER A 1 88 ? -25.080 7.468 12.290 1.00 35.66 88 SER A O 1
ATOM 719 N N . ALA A 1 89 ? -27.104 6.620 11.749 1.00 37.97 89 ALA A N 1
ATOM 720 C CA . ALA A 1 89 ? -26.761 6.116 10.436 1.00 37.97 89 ALA A CA 1
ATOM 721 C C . ALA A 1 89 ? -26.264 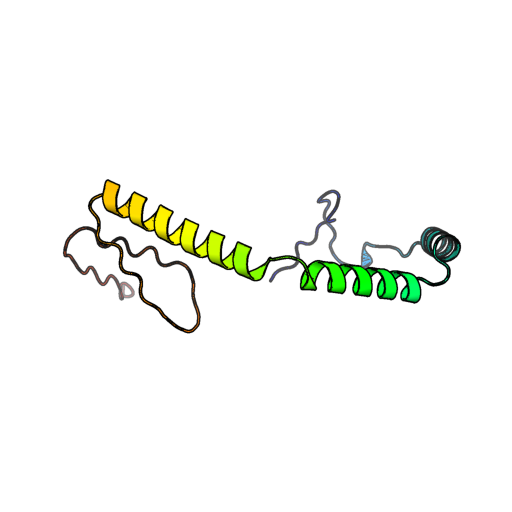7.275 9.556 1.00 37.97 89 ALA A C 1
ATOM 723 O O . ALA A 1 89 ? -26.982 8.244 9.332 1.00 37.97 89 ALA A O 1
ATOM 724 N N . GLY A 1 90 ? -25.045 7.139 9.035 1.00 41.19 90 GLY A N 1
ATOM 725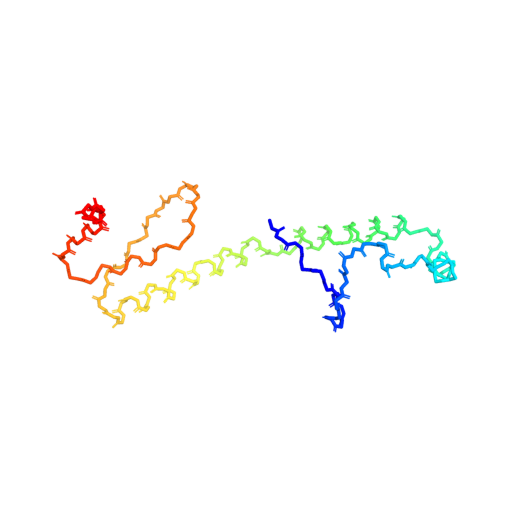 C CA . GLY A 1 90 ? -24.559 7.923 7.907 1.00 41.19 90 GLY A CA 1
ATOM 726 C C . GLY A 1 90 ? -24.044 9.334 8.219 1.00 41.19 90 GLY A C 1
ATOM 727 O O . GLY A 1 90 ? -24.811 10.277 8.337 1.00 41.19 90 GLY A O 1
ATOM 728 N N . LYS A 1 91 ? -22.717 9.452 8.082 1.00 38.31 91 LYS A N 1
ATOM 729 C CA . LYS A 1 91 ? -21.942 10.635 7.661 1.00 38.31 91 LYS A CA 1
ATOM 730 C C . LYS A 1 91 ? -21.702 11.730 8.718 1.00 38.31 91 LYS A C 1
ATOM 732 O O . LYS A 1 91 ? -22.610 12.241 9.351 1.00 38.31 91 LYS A O 1
ATOM 737 N N . GLU A 1 92 ? -20.423 12.112 8.775 1.00 35.69 92 GLU A N 1
ATOM 738 C CA . GLU A 1 92 ? -19.828 13.286 9.435 1.00 35.69 92 GLU A CA 1
ATOM 739 C C . GLU A 1 92 ? -19.490 13.136 10.925 1.00 35.69 92 GLU A C 1
ATOM 741 O O . GLU A 1 92 ? -20.246 13.447 11.841 1.00 35.69 92 GLU A O 1
ATOM 746 N N . ALA A 1 93 ? -18.266 12.652 11.144 1.00 41.59 93 ALA A N 1
ATOM 747 C CA . ALA A 1 93 ? -17.601 12.640 12.430 1.00 41.59 93 ALA A CA 1
ATOM 748 C C . ALA A 1 93 ? -17.166 14.057 12.851 1.00 41.59 93 ALA A C 1
ATOM 750 O O . ALA A 1 93 ? -16.714 14.849 12.027 1.00 41.59 93 ALA A O 1
ATOM 751 N N . LEU A 1 94 ? -17.182 14.267 14.173 1.00 40.56 94 LEU A N 1
ATOM 752 C CA . LEU A 1 94 ? -16.550 15.349 14.941 1.00 40.56 94 LEU A CA 1
ATOM 753 C C . LEU A 1 94 ? -17.328 16.666 15.050 1.00 40.56 94 LEU A C 1
ATOM 755 O O . LEU A 1 94 ? -16.860 17.717 14.633 1.00 40.56 94 LEU A O 1
ATOM 759 N N . ASN A 1 95 ? -18.438 16.639 15.786 1.00 33.41 95 ASN A N 1
ATOM 760 C CA . ASN A 1 95 ? -18.796 17.785 16.619 1.00 33.41 95 ASN A CA 1
ATOM 761 C C . ASN A 1 95 ? -18.853 17.336 18.078 1.00 33.41 95 ASN A C 1
ATOM 763 O O . ASN A 1 95 ? -19.805 16.695 18.521 1.00 33.41 95 ASN A O 1
ATOM 767 N N . LEU A 1 96 ? -17.797 17.666 18.825 1.00 39.44 96 LEU A N 1
ATOM 768 C CA . LEU A 1 96 ? -17.790 17.634 20.281 1.00 39.44 96 LEU A CA 1
ATOM 769 C C . LEU A 1 96 ? -18.749 18.733 20.764 1.00 39.44 96 LEU A C 1
ATOM 771 O O . LEU A 1 96 ? -18.333 19.852 21.054 1.00 39.44 96 LEU A O 1
ATOM 775 N N . VAL A 1 97 ? -20.049 18.445 20.800 1.00 41.66 97 VAL A N 1
ATOM 776 C CA . VAL A 1 97 ? -21.033 19.370 21.368 1.00 41.66 97 VAL A CA 1
ATOM 777 C C . VAL A 1 97 ? -20.942 19.259 22.889 1.00 41.66 97 VAL A C 1
ATOM 779 O O . VAL A 1 97 ? -21.636 18.468 23.525 1.00 41.66 97 VAL A O 1
ATOM 782 N N . VAL A 1 98 ? -20.035 20.037 23.484 1.00 42.19 98 VAL A N 1
ATOM 783 C CA . VAL A 1 98 ? -19.996 20.256 24.933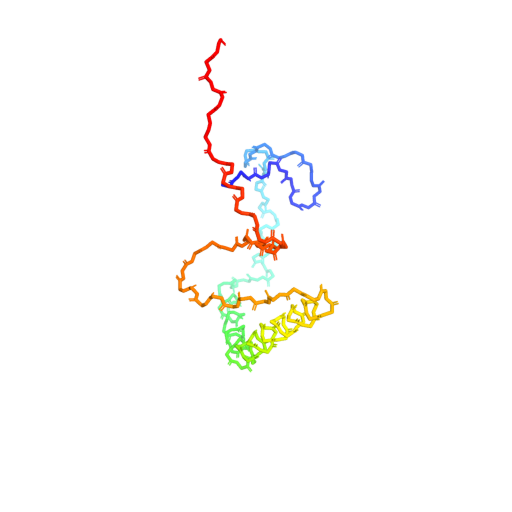 1.00 42.19 98 VAL A CA 1
ATOM 784 C C . VAL A 1 98 ? -21.187 21.138 25.294 1.00 42.19 98 VAL A C 1
ATOM 786 O O . VAL A 1 98 ? -21.110 22.362 25.235 1.00 42.19 98 VAL A O 1
ATOM 789 N N . VAL A 1 99 ? -22.311 20.529 25.671 1.00 42.00 99 VAL A N 1
ATOM 790 C CA . VAL A 1 99 ? -23.420 21.263 26.292 1.00 42.00 99 VAL A CA 1
ATOM 791 C C . VAL A 1 99 ? -23.030 21.544 27.743 1.00 42.00 99 VAL A C 1
ATOM 793 O O . VAL A 1 99 ? -23.363 20.782 28.648 1.00 42.00 99 VAL A O 1
ATOM 796 N N . LYS A 1 100 ? -22.289 22.629 27.981 1.00 37.84 100 LYS A N 1
ATOM 797 C CA . LYS A 1 100 ? -22.185 23.223 29.317 1.00 37.84 100 LYS A CA 1
ATOM 798 C C . LYS A 1 100 ? -23.113 24.429 29.374 1.00 37.84 100 LYS A C 1
ATOM 800 O O . LYS A 1 100 ? -22.894 25.410 28.681 1.00 37.84 100 LYS A O 1
ATOM 805 N N . HIS A 1 101 ? -24.125 24.305 30.233 1.00 36.56 101 HIS A N 1
ATOM 806 C CA . HIS A 1 101 ? -25.042 25.357 30.672 1.00 36.56 101 HIS A CA 1
ATOM 807 C C . HIS A 1 101 ? -25.913 25.983 29.576 1.00 36.56 101 HIS A C 1
ATOM 809 O O . HIS A 1 101 ? -25.558 27.009 29.022 1.00 36.56 101 HIS A O 1
ATOM 815 N N . GLY A 1 102 ? -27.088 25.389 29.336 1.00 43.28 102 GLY A N 1
ATOM 816 C CA . GLY A 1 102 ? -28.379 26.090 29.200 1.00 43.28 102 GLY A CA 1
ATOM 817 C C . GLY A 1 102 ? -28.515 27.366 28.353 1.00 43.28 102 GLY A C 1
ATOM 818 O O . GLY A 1 102 ? -29.504 28.065 28.540 1.00 43.28 102 GLY A O 1
ATOM 819 N N . VAL A 1 103 ? -27.596 27.692 27.443 1.00 37.69 103 VAL A N 1
ATOM 820 C CA . VAL A 1 103 ? -27.678 28.887 26.597 1.00 37.69 103 VAL A CA 1
ATOM 821 C C . VAL A 1 103 ? -27.388 28.494 25.155 1.00 37.69 103 VAL A C 1
ATOM 823 O O . VAL A 1 103 ? -26.270 28.147 24.778 1.00 37.69 103 VAL A O 1
ATOM 826 N N . ILE A 1 104 ? -28.436 28.535 24.338 1.00 44.41 104 ILE A N 1
ATOM 827 C CA . ILE A 1 104 ? -28.355 28.365 22.892 1.00 44.41 104 ILE A CA 1
ATOM 828 C C . ILE A 1 104 ? -27.848 29.694 22.321 1.00 44.41 104 ILE A C 1
ATOM 830 O O . ILE A 1 104 ? -28.633 30.612 22.106 1.00 44.41 104 ILE A O 1
ATOM 834 N N . HIS A 1 105 ? -26.545 29.816 22.065 1.00 37.56 105 HIS A N 1
ATOM 835 C CA . HIS A 1 105 ? -26.041 30.870 21.184 1.00 37.56 105 HIS A CA 1
ATOM 836 C C . HIS A 1 105 ? -25.954 30.328 19.758 1.00 37.56 105 HIS A C 1
ATOM 838 O O . HIS A 1 105 ? -24.945 29.767 19.335 1.00 37.56 105 HIS A O 1
ATOM 844 N N . ILE A 1 106 ? -27.038 30.515 19.007 1.00 48.47 106 ILE A N 1
ATOM 845 C CA . ILE A 1 106 ? -27.026 30.447 17.545 1.00 48.47 106 ILE A CA 1
ATOM 846 C C . ILE A 1 106 ? -26.269 31.665 16.997 1.00 48.47 106 ILE A C 1
ATOM 848 O O . ILE A 1 106 ? -26.874 32.641 16.573 1.00 48.47 106 ILE A O 1
ATOM 852 N N . PHE A 1 107 ? -24.934 31.641 16.993 1.00 46.34 107 PHE A N 1
ATOM 853 C CA . PHE A 1 107 ? -24.192 32.559 16.124 1.00 46.34 107 PHE A CA 1
ATOM 854 C C . PHE A 1 107 ? -24.207 31.995 14.710 1.00 46.34 107 PHE A C 1
ATOM 856 O O . PHE A 1 107 ? -23.264 31.352 14.255 1.00 46.34 107 PHE A O 1
ATOM 863 N N . ASN A 1 108 ? -25.323 32.222 14.024 1.00 37.47 108 ASN A N 1
ATOM 864 C CA . ASN A 1 108 ? -25.351 32.151 12.582 1.00 37.47 108 ASN A CA 1
ATOM 865 C C . ASN A 1 108 ? -25.996 33.424 12.032 1.00 37.47 108 ASN A C 1
ATOM 867 O O . ASN A 1 108 ? -27.146 33.732 12.334 1.00 37.47 108 ASN A O 1
ATOM 871 N N . HIS A 1 109 ? -25.210 34.088 11.187 1.00 46.62 109 HIS A N 1
ATOM 872 C CA . HIS A 1 109 ? -25.564 35.138 10.240 1.00 46.62 109 HIS A CA 1
ATOM 873 C C . HIS A 1 109 ? -25.448 36.616 10.667 1.00 46.62 109 HI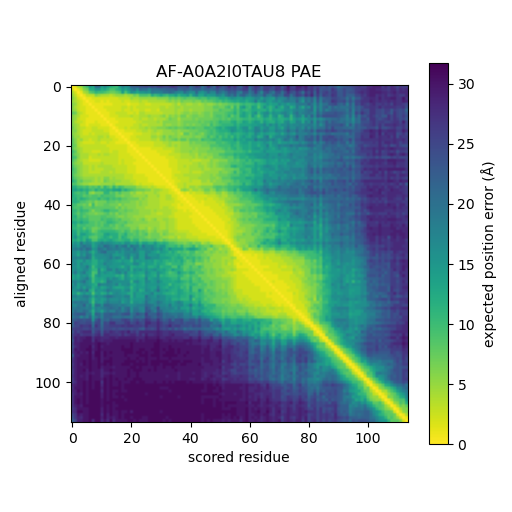S A C 1
ATOM 875 O O . HIS A 1 109 ? -26.194 37.120 11.499 1.00 46.62 109 HIS A O 1
ATOM 881 N N . MET A 1 110 ? -24.599 37.314 9.894 1.00 42.47 110 MET A N 1
ATOM 882 C CA . MET A 1 110 ? -24.793 38.677 9.374 1.00 42.47 110 MET A CA 1
ATOM 883 C C . MET A 1 110 ? -23.996 39.816 10.029 1.00 42.47 110 MET A C 1
ATOM 885 O O . MET A 1 110 ? -24.500 40.540 10.874 1.00 42.47 110 MET A O 1
ATOM 889 N N . TRP A 1 111 ? -22.782 40.045 9.516 1.00 38.59 111 TRP A N 1
ATOM 890 C CA . TRP A 1 111 ? -22.209 41.392 9.382 1.00 38.59 111 TRP A CA 1
ATOM 891 C C . TRP A 1 111 ? -21.539 41.520 8.007 1.00 38.59 111 TRP A C 1
ATOM 893 O O . TRP A 1 111 ? -20.334 41.353 7.868 1.00 38.59 111 TRP A O 1
ATOM 903 N N . ILE A 1 112 ? -22.353 41.787 6.984 1.00 45.56 112 ILE A N 1
ATOM 904 C CA . ILE A 1 112 ? -21.961 42.531 5.782 1.00 45.56 112 ILE A CA 1
ATOM 905 C C . ILE A 1 112 ? -23.048 43.588 5.598 1.00 45.56 112 ILE A C 1
ATOM 907 O O . ILE A 1 112 ? -24.183 43.246 5.280 1.00 45.56 112 ILE A O 1
ATOM 911 N N . HIS A 1 113 ? -22.700 44.833 5.925 1.00 39.34 113 HIS A N 1
ATOM 912 C CA . HIS A 1 113 ? -23.082 46.078 5.248 1.00 39.34 113 HIS A CA 1
ATOM 913 C C . HIS A 1 113 ? -22.584 47.265 6.093 1.00 39.34 113 HIS A C 1
ATOM 915 O O . HIS A 1 113 ? -23.231 47.645 7.065 1.00 39.34 113 HIS A O 1
ATOM 921 N N . ILE A 1 114 ? -21.416 47.797 5.725 1.00 47.28 114 ILE A N 1
ATOM 922 C CA . ILE A 1 114 ? -21.089 49.218 5.496 1.00 47.28 114 ILE A CA 1
ATOM 923 C C . ILE A 1 114 ? -19.913 49.211 4.518 1.00 47.28 114 ILE A C 1
ATOM 925 O O . ILE A 1 114 ? -18.997 48.383 4.726 1.00 47.28 114 ILE A O 1
#

Mean predicted aligned error: 16.24 Å